Protein AF-A0A4S8ITF0-F1 (afdb_monomer_lite)

Foldseek 3Di:
DPDPPVVVVVVVVVVVVVVVVVVVVVVVVVVVVVVVVVVCVVVVVVPVDDPDPDPPVPPPD

InterPro domains:
  IPR004342 EXS, C-terminal [PF03124] (9-38)
  IPR004342 EXS, C-terminal [PS51380] (1-61)
  IPR052486 Phosphate transporter PHO1 [PTHR48477] (1-60)

pLDDT: mean 78.6, std 15.45, range [49.94, 96.5]

Organism: Musa balbisiana (NCBI:txid52838)

Secondary structure (DSSP, 8-state):
----HHHHHHHHHHHHHHHHHHHHHHHHHHHHHHHHHHHHHHTT---SSPPPTTGGGS---

Sequence (61 aa):
MPLSLGQVEHRLLDFLLASLEIVRRGHWNFYRLENEHLNNVGKFRAVKTVPLPFCELVSDD

Radius of gyration: 27.83 Å; chains: 1; bounding box: 41×12×91 Å

Structure (mmCIF, N/CA/C/O backbone):
data_AF-A0A4S8ITF0-F1
#
_entry.id   AF-A0A4S8ITF0-F1
#
loop_
_atom_site.group_PDB
_atom_site.id
_atom_site.type_symbol
_atom_site.label_atom_id
_atom_site.label_alt_id
_atom_site.label_comp_id
_atom_site.label_asym_id
_atom_site.label_entity_id
_atom_site.label_seq_id
_atom_site.pdbx_PDB_ins_code
_atom_site.Cartn_x
_atom_site.Cartn_y
_atom_site.Cartn_z
_atom_site.occupancy
_atom_site.B_iso_or_equiv
_atom_site.auth_seq_id
_atom_site.auth_comp_id
_atom_site.auth_asym_id
_atom_site.auth_atom_id
_atom_site.pdbx_PDB_model_num
ATOM 1 N N . MET A 1 1 ? -27.573 0.879 35.909 1.00 51.19 1 MET A N 1
ATOM 2 C CA . MET A 1 1 ? -27.027 -0.013 34.863 1.00 51.19 1 MET A CA 1
ATOM 3 C C . MET A 1 1 ? -25.599 0.434 34.587 1.00 51.19 1 MET A C 1
ATOM 5 O O . MET A 1 1 ? -25.453 1.517 34.032 1.00 51.19 1 MET A O 1
ATOM 9 N N . PRO A 1 2 ? -24.556 -0.280 35.044 1.00 51.41 2 PRO A N 1
ATOM 10 C CA . PRO A 1 2 ? -23.193 0.093 34.691 1.00 51.41 2 PRO A CA 1
ATOM 11 C C . PRO A 1 2 ? -23.007 -0.252 33.211 1.00 51.41 2 PRO A C 1
ATOM 13 O O . PRO A 1 2 ? -23.201 -1.396 32.803 1.00 51.41 2 PRO A O 1
ATOM 16 N N . LEU A 1 3 ? -22.767 0.769 32.391 1.00 60.19 3 LEU A N 1
ATOM 17 C CA . LEU A 1 3 ? -22.615 0.617 30.950 1.00 60.19 3 LEU A CA 1
ATOM 18 C C . LEU A 1 3 ? -21.409 -0.274 30.635 1.00 60.19 3 LEU A C 1
ATOM 20 O O . LEU A 1 3 ? -20.354 -0.150 31.256 1.00 60.19 3 LEU A O 1
ATOM 24 N N . SER A 1 4 ? -21.574 -1.152 29.647 1.00 62.41 4 SER A N 1
ATOM 25 C CA . SER A 1 4 ? -20.578 -2.113 29.177 1.00 62.41 4 SER A CA 1
ATOM 26 C C . SER A 1 4 ? -19.434 -1.450 28.396 1.00 62.41 4 SER A C 1
ATOM 28 O O . SER A 1 4 ? -19.213 -1.743 27.221 1.00 62.41 4 SER A O 1
ATOM 30 N N . LEU A 1 5 ? -18.672 -0.566 29.051 1.00 65.50 5 LEU A N 1
ATOM 31 C CA . LEU A 1 5 ? -17.515 0.126 28.463 1.00 65.50 5 LEU A CA 1
ATO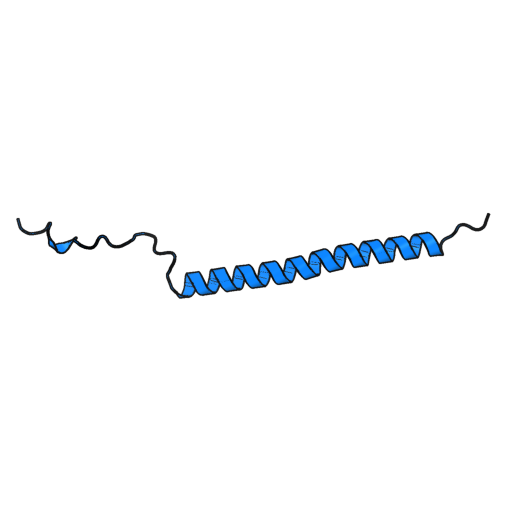M 32 C C . LEU A 1 5 ? -16.585 -0.846 27.706 1.00 65.50 5 LEU A C 1
ATOM 34 O O . LEU A 1 5 ? -16.222 -0.591 26.561 1.00 65.50 5 LEU A O 1
ATOM 38 N N . GLY A 1 6 ? -16.323 -2.023 28.287 1.00 69.50 6 GLY A N 1
ATOM 39 C CA . GLY A 1 6 ? -15.465 -3.044 27.675 1.00 69.50 6 GLY A CA 1
ATOM 40 C C . GLY A 1 6 ? -16.008 -3.666 26.379 1.00 69.50 6 GLY A C 1
ATOM 41 O O . GLY A 1 6 ? -15.228 -4.090 25.531 1.00 69.50 6 GLY A O 1
ATOM 42 N N . GLN A 1 7 ? -17.330 -3.697 26.157 1.00 73.88 7 GLN A N 1
ATOM 43 C CA . GLN A 1 7 ? -17.880 -4.177 24.877 1.00 73.88 7 GLN A CA 1
ATOM 44 C C . GLN A 1 7 ? -17.679 -3.163 23.750 1.00 73.88 7 GLN A C 1
ATOM 46 O O . GLN A 1 7 ? -17.549 -3.563 22.593 1.00 73.88 7 GLN A O 1
ATOM 51 N N . VAL A 1 8 ? -17.686 -1.865 24.064 1.00 80.19 8 VAL A N 1
ATOM 52 C CA . VAL A 1 8 ? -17.429 -0.810 23.077 1.00 80.19 8 VAL A CA 1
ATOM 53 C C . VAL A 1 8 ? -15.950 -0.812 22.693 1.00 80.19 8 VAL A C 1
ATOM 55 O O . VAL A 1 8 ? -15.639 -0.781 21.506 1.00 80.19 8 VAL A O 1
ATOM 58 N N . GLU A 1 9 ? -15.049 -0.952 23.668 1.00 83.12 9 GLU A N 1
ATOM 59 C CA . GLU A 1 9 ? -13.602 -1.059 23.433 1.00 83.12 9 GLU A CA 1
ATOM 60 C C . GLU A 1 9 ? -13.242 -2.241 22.524 1.00 83.12 9 GLU A C 1
ATOM 62 O O . GLU A 1 9 ? -12.520 -2.061 21.544 1.00 83.12 9 GLU A O 1
ATOM 67 N N . HIS A 1 10 ? -13.804 -3.428 22.775 1.00 86.56 10 HIS A N 1
ATOM 68 C CA . HIS A 1 10 ? -13.538 -4.606 21.943 1.00 86.56 10 HIS A CA 1
ATOM 69 C C . HIS A 1 10 ? -13.982 -4.401 20.489 1.00 86.56 10 HIS A C 1
ATOM 71 O O . HIS A 1 10 ? -13.241 -4.700 19.558 1.00 86.56 10 HIS A O 1
ATOM 77 N N . ARG A 1 11 ? -15.168 -3.817 20.278 1.00 88.50 11 ARG A N 1
ATOM 78 C CA . ARG A 1 11 ? -15.687 -3.526 18.930 1.00 88.50 11 ARG A CA 1
ATOM 79 C C . ARG A 1 11 ? -14.818 -2.518 18.179 1.00 88.50 11 ARG A C 1
ATOM 81 O O . ARG A 1 11 ? -14.670 -2.629 16.965 1.00 88.50 11 ARG A O 1
ATOM 88 N N . LEU A 1 12 ? -14.257 -1.536 18.886 1.00 92.06 12 LEU A N 1
ATOM 89 C CA . LEU A 1 12 ? -13.335 -0.564 18.299 1.00 92.06 12 LEU A CA 1
ATOM 90 C C . LEU A 1 12 ? -12.007 -1.219 17.913 1.00 92.06 12 LEU A C 1
ATOM 92 O O . LEU A 1 12 ? -11.510 -0.975 16.816 1.00 92.06 12 LEU A O 1
ATOM 96 N N . LEU A 1 13 ? -11.461 -2.079 18.775 1.00 93.00 13 LEU A N 1
ATOM 97 C CA . LEU A 1 13 ? -10.251 -2.844 18.473 1.00 93.00 13 LEU A CA 1
ATOM 98 C C . LEU A 1 13 ? -10.450 -3.754 17.257 1.00 93.00 13 LEU A C 1
ATOM 100 O O . LEU A 1 13 ? -9.607 -3.745 16.362 1.00 93.00 13 LEU A O 1
ATOM 104 N N . ASP A 1 14 ? -11.580 -4.459 17.175 1.00 93.38 14 ASP A N 1
ATOM 105 C CA . ASP A 1 14 ? -11.920 -5.311 16.029 1.00 93.38 14 ASP A CA 1
ATOM 106 C C . ASP A 1 14 ? -12.015 -4.500 14.728 1.00 93.38 14 ASP A C 1
ATOM 108 O O . ASP A 1 14 ? -11.480 -4.900 13.693 1.00 93.38 14 ASP A O 1
ATOM 112 N N . PHE A 1 15 ? -12.656 -3.329 14.777 1.00 95.06 15 PHE A N 1
ATOM 113 C CA . PHE A 1 15 ? -12.765 -2.431 13.627 1.00 95.06 15 PHE A CA 1
ATOM 114 C C . PHE A 1 15 ? -11.397 -1.913 13.158 1.00 95.06 15 PHE A C 1
ATOM 116 O O . PHE A 1 15 ? -11.117 -1.873 11.955 1.00 95.06 15 PHE A O 1
ATOM 123 N N . LEU A 1 16 ? -10.529 -1.535 14.099 1.00 95.81 16 LEU A N 1
ATOM 124 C CA . LEU A 1 16 ? -9.175 -1.070 13.803 1.00 95.81 16 LEU A CA 1
ATOM 125 C C . LEU A 1 16 ? -8.307 -2.193 13.227 1.00 95.81 16 LEU A C 1
ATOM 127 O O . LEU A 1 16 ? -7.625 -1.971 12.228 1.00 95.81 16 LEU A O 1
ATOM 131 N N . LEU A 1 17 ? -8.374 -3.399 13.795 1.00 95.00 17 LEU A N 1
ATOM 132 C CA . LEU A 1 17 ? -7.684 -4.588 13.282 1.00 95.00 17 LEU A CA 1
ATOM 133 C C . LEU A 1 17 ? -8.153 -4.948 11.869 1.00 95.00 17 LEU A C 1
ATOM 135 O O . LEU A 1 17 ? -7.321 -5.194 10.993 1.00 95.00 17 LEU A O 1
ATOM 139 N N . ALA A 1 18 ? -9.464 -4.921 11.619 1.00 95.44 18 ALA A N 1
ATOM 140 C CA . ALA A 1 18 ? -10.026 -5.166 10.293 1.00 95.44 18 ALA A CA 1
ATOM 141 C C . ALA A 1 18 ? -9.559 -4.113 9.273 1.00 95.44 18 ALA A C 1
ATOM 143 O O . ALA A 1 18 ? -9.133 -4.458 8.170 1.00 95.44 18 ALA A O 1
ATOM 144 N N . SER A 1 19 ? -9.576 -2.833 9.655 1.00 96.50 19 SER A N 1
ATOM 145 C CA . SER A 1 19 ? -9.100 -1.733 8.806 1.00 96.50 19 SER A CA 1
ATOM 146 C C . SER A 1 19 ? -7.600 -1.848 8.514 1.00 96.50 19 SER A C 1
ATOM 148 O O . SER A 1 19 ? -7.169 -1.678 7.371 1.00 96.50 19 SER A O 1
ATOM 150 N N . LEU A 1 20 ? -6.798 -2.198 9.523 1.00 95.94 20 LEU A N 1
ATOM 151 C CA . LEU A 1 20 ? -5.355 -2.387 9.392 1.00 95.94 20 LEU A CA 1
ATOM 152 C C . LEU A 1 20 ? -5.016 -3.566 8.471 1.00 95.94 20 LEU A C 1
ATOM 154 O O . LEU A 1 20 ? -4.100 -3.464 7.656 1.00 95.94 20 LEU A O 1
ATOM 158 N N . GLU A 1 21 ? -5.769 -4.662 8.544 1.00 95.75 21 GLU A N 1
ATOM 159 C CA . GLU A 1 21 ? -5.595 -5.820 7.663 1.00 95.75 21 GLU A CA 1
ATOM 160 C C . GLU A 1 21 ? -5.888 -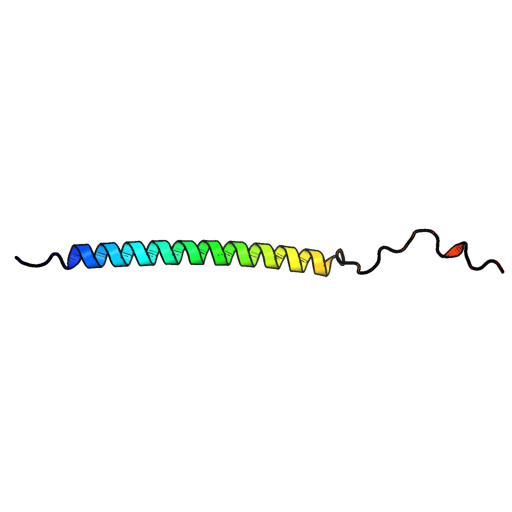5.473 6.194 1.00 95.75 21 GLU A C 1
ATOM 162 O O . GLU A 1 21 ? -5.154 -5.908 5.298 1.00 95.75 21 GLU A O 1
ATOM 167 N N . ILE A 1 22 ? -6.903 -4.637 5.931 1.00 95.88 22 ILE A N 1
ATOM 168 C CA . ILE A 1 22 ? -7.186 -4.114 4.583 1.00 95.88 22 ILE A CA 1
ATOM 169 C C . ILE A 1 22 ? -5.992 -3.303 4.074 1.00 95.88 22 ILE A C 1
ATOM 171 O O . ILE A 1 22 ? -5.502 -3.546 2.969 1.00 95.88 22 ILE A O 1
ATOM 175 N N . VAL A 1 23 ? -5.482 -2.382 4.894 1.00 96.00 23 VAL A N 1
ATOM 176 C CA . VAL A 1 23 ? -4.323 -1.550 4.546 1.00 96.00 23 VAL A CA 1
ATOM 177 C C . VAL A 1 23 ? -3.078 -2.406 4.306 1.00 96.00 23 VAL A C 1
ATOM 179 O O . VAL A 1 23 ? -2.360 -2.181 3.331 1.00 96.00 23 VAL A O 1
ATOM 182 N N . ARG A 1 24 ? -2.827 -3.424 5.132 1.00 95.69 24 ARG A N 1
ATOM 183 C CA . ARG A 1 24 ? -1.690 -4.343 4.982 1.00 95.69 24 ARG A CA 1
ATOM 184 C C . ARG A 1 24 ? -1.754 -5.121 3.663 1.00 95.69 24 ARG A C 1
ATOM 186 O O . ARG A 1 24 ? -0.743 -5.235 2.968 1.00 95.69 24 ARG A O 1
ATOM 193 N N . ARG A 1 25 ? -2.934 -5.634 3.288 1.00 94.94 25 ARG A N 1
ATOM 194 C CA . ARG A 1 25 ? -3.147 -6.309 1.990 1.00 94.94 25 ARG A CA 1
ATOM 195 C C . ARG A 1 25 ? -3.003 -5.343 0.817 1.00 94.94 25 ARG A C 1
ATOM 197 O O . ARG A 1 25 ? -2.402 -5.710 -0.192 1.00 94.94 25 ARG A O 1
ATOM 204 N N . GLY A 1 26 ? -3.520 -4.125 0.966 1.00 95.44 26 GLY A N 1
ATOM 205 C CA . GLY A 1 26 ? -3.398 -3.055 -0.021 1.00 95.44 26 GLY A CA 1
ATOM 206 C C . GLY A 1 26 ? -1.940 -2.708 -0.321 1.00 95.44 26 GLY A C 1
ATOM 207 O O . GLY A 1 26 ? -1.546 -2.734 -1.484 1.00 95.44 26 GLY A O 1
ATOM 208 N N . HIS A 1 27 ? -1.123 -2.494 0.717 1.00 95.56 27 HIS A N 1
ATOM 209 C CA . HIS A 1 27 ? 0.310 -2.211 0.569 1.00 95.56 27 HIS A CA 1
ATOM 210 C C . HIS A 1 27 ? 1.035 -3.307 -0.211 1.00 95.56 27 HIS A C 1
ATOM 212 O O . HIS A 1 27 ? 1.752 -3.017 -1.165 1.00 95.56 27 HIS A O 1
ATOM 218 N N . TRP A 1 28 ? 0.824 -4.574 0.153 1.00 93.62 28 TRP A N 1
ATOM 219 C CA . TRP A 1 28 ? 1.472 -5.684 -0.545 1.00 93.62 28 TRP A CA 1
ATOM 220 C C . TRP A 1 28 ? 1.066 -5.765 -2.021 1.00 93.62 28 TRP A C 1
ATOM 222 O O . TRP A 1 28 ? 1.911 -5.966 -2.893 1.00 93.62 28 TRP A O 1
ATOM 232 N N . ASN A 1 29 ? -0.223 -5.580 -2.314 1.00 91.62 29 ASN A N 1
ATOM 233 C CA . ASN A 1 29 ? -0.714 -5.602 -3.687 1.00 91.62 29 ASN A CA 1
ATOM 234 C C . ASN A 1 29 ? -0.128 -4.445 -4.517 1.00 91.62 29 ASN A C 1
ATOM 236 O O . ASN A 1 29 ? 0.294 -4.669 -5.650 1.00 91.62 29 ASN A O 1
ATOM 240 N N . PHE A 1 30 ? -0.025 -3.251 -3.925 1.00 94.44 30 PHE A N 1
ATOM 241 C CA . PHE A 1 30 ? 0.592 -2.085 -4.554 1.00 94.44 30 PHE A CA 1
ATOM 242 C C . PHE A 1 30 ? 2.069 -2.327 -4.881 1.00 94.44 30 PHE A C 1
ATOM 244 O O . PHE A 1 30 ? 2.464 -2.196 -6.036 1.00 94.44 30 PHE A O 1
ATOM 251 N N . TYR A 1 31 ? 2.871 -2.775 -3.908 1.00 93.81 31 TYR A N 1
ATOM 252 C CA . TYR A 1 31 ? 4.292 -3.055 -4.144 1.00 93.81 31 TYR A CA 1
ATOM 253 C C . TYR A 1 31 ? 4.516 -4.120 -5.220 1.00 93.81 31 TYR A C 1
ATOM 255 O O . TYR A 1 31 ? 5.427 -3.993 -6.035 1.00 93.81 31 TYR A O 1
ATOM 263 N N . ARG A 1 32 ? 3.676 -5.160 -5.258 1.00 93.81 32 ARG A N 1
ATOM 264 C CA . ARG A 1 32 ? 3.732 -6.191 -6.301 1.00 93.81 32 ARG A CA 1
ATOM 265 C C . ARG A 1 32 ? 3.450 -5.611 -7.689 1.00 93.81 32 ARG A C 1
ATOM 267 O O . ARG A 1 32 ? 4.170 -5.940 -8.629 1.00 93.81 32 ARG A O 1
ATOM 274 N N . LEU A 1 33 ? 2.416 -4.777 -7.804 1.00 92.88 33 LEU A N 1
ATOM 275 C CA . LEU A 1 33 ? 2.021 -4.147 -9.062 1.00 92.88 33 LEU A CA 1
ATOM 276 C C . LEU A 1 33 ? 3.110 -3.186 -9.562 1.00 92.88 33 LEU A C 1
ATOM 278 O O . LEU A 1 33 ? 3.516 -3.266 -10.716 1.00 92.88 33 LEU A O 1
ATOM 282 N N . GLU A 1 34 ? 3.643 -2.339 -8.682 1.00 92.19 34 GLU A N 1
ATOM 283 C CA . GLU A 1 34 ? 4.756 -1.436 -9.001 1.00 92.19 34 GLU A CA 1
ATOM 284 C C . GLU A 1 34 ? 6.011 -2.205 -9.432 1.00 92.19 34 GLU A C 1
ATOM 286 O O . GLU A 1 34 ? 6.647 -1.862 -10.428 1.00 92.19 34 GLU A O 1
ATOM 291 N N . ASN A 1 35 ? 6.341 -3.301 -8.743 1.00 89.75 35 ASN A N 1
ATOM 292 C CA . ASN A 1 35 ? 7.460 -4.160 -9.127 1.00 89.75 35 ASN A CA 1
ATOM 293 C C . ASN A 1 35 ? 7.269 -4.762 -10.532 1.00 89.75 35 ASN A C 1
ATOM 295 O O . ASN A 1 35 ? 8.224 -4.862 -11.305 1.00 89.75 35 ASN A O 1
ATOM 299 N N . GLU A 1 36 ? 6.039 -5.133 -10.891 1.00 89.25 36 GLU A N 1
ATOM 300 C CA . GLU A 1 36 ? 5.708 -5.5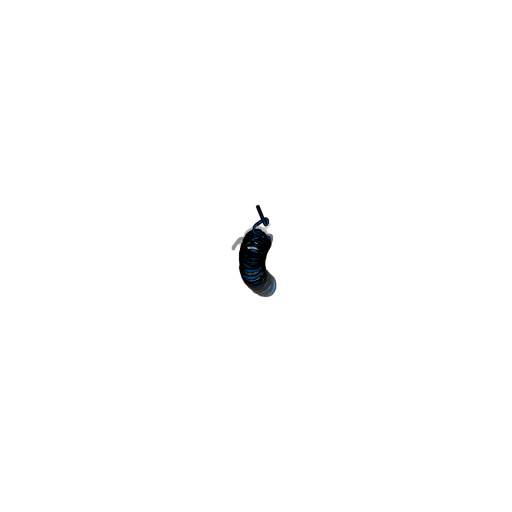94 -12.239 1.00 89.25 36 GLU A CA 1
ATOM 301 C C . GLU A 1 36 ? 5.812 -4.466 -13.279 1.00 89.25 36 GLU A C 1
ATOM 303 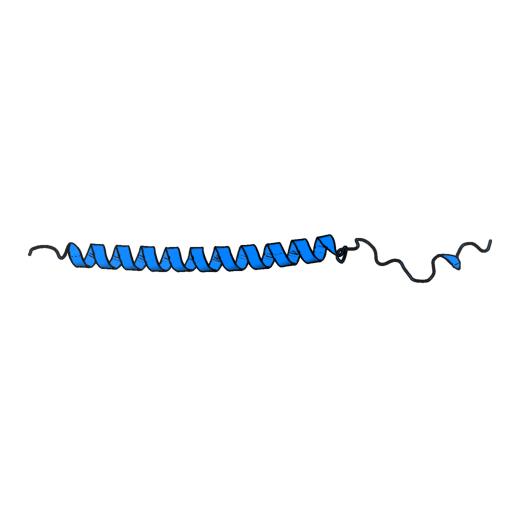O O . GLU A 1 36 ? 6.436 -4.665 -14.328 1.00 89.25 36 GLU A O 1
ATOM 308 N N . HIS A 1 37 ? 5.279 -3.275 -12.987 1.00 86.94 37 HIS A N 1
ATOM 309 C CA . HIS A 1 37 ? 5.394 -2.101 -13.857 1.00 86.94 37 HIS A CA 1
ATOM 310 C C . HIS A 1 37 ? 6.856 -1.720 -14.113 1.00 86.94 37 HIS A C 1
ATOM 312 O O . HIS A 1 37 ? 7.245 -1.577 -15.274 1.00 86.94 37 HIS A O 1
ATOM 318 N N . LEU A 1 38 ? 7.689 -1.635 -13.071 1.00 83.31 38 LEU A N 1
ATOM 319 C CA . LEU A 1 38 ? 9.116 -1.317 -13.193 1.00 83.31 38 LEU A CA 1
ATOM 320 C C . LEU A 1 38 ? 9.880 -2.376 -13.993 1.00 83.31 38 LEU A C 1
ATOM 322 O O . LEU A 1 38 ? 10.682 -2.033 -14.862 1.00 83.31 38 LEU A O 1
ATOM 326 N N . ASN A 1 39 ? 9.608 -3.662 -13.764 1.00 84.38 39 ASN A N 1
ATOM 327 C CA . ASN A 1 39 ? 10.228 -4.743 -14.532 1.00 84.38 39 ASN A CA 1
ATOM 328 C C . ASN A 1 39 ? 9.798 -4.731 -16.012 1.00 84.38 39 ASN A C 1
ATOM 330 O O . ASN A 1 39 ? 10.604 -5.039 -16.892 1.00 84.38 39 ASN A O 1
ATOM 334 N N . ASN A 1 40 ? 8.554 -4.351 -16.312 1.00 81.88 40 ASN A N 1
ATOM 335 C CA . ASN A 1 40 ? 8.072 -4.212 -17.688 1.00 81.88 40 ASN A CA 1
ATOM 336 C C . ASN A 1 40 ? 8.652 -2.972 -18.395 1.00 81.88 40 ASN A C 1
ATOM 338 O O . ASN A 1 40 ? 9.019 -3.063 -19.572 1.00 81.88 40 ASN A O 1
ATOM 342 N N . VAL A 1 41 ? 8.791 -1.847 -17.683 1.00 78.94 41 VAL A N 1
ATOM 343 C CA . VAL A 1 41 ? 9.443 -0.620 -18.176 1.00 78.94 41 VAL A CA 1
ATOM 344 C C . VAL A 1 41 ? 10.935 -0.854 -18.423 1.00 78.94 41 VAL A C 1
ATOM 346 O O . VAL A 1 41 ? 11.430 -0.523 -19.498 1.00 78.94 41 VAL A O 1
ATOM 349 N N . GLY A 1 42 ? 11.641 -1.499 -17.489 1.00 71.75 42 GLY A N 1
ATOM 350 C CA . GLY A 1 42 ? 13.075 -1.793 -17.610 1.00 71.75 42 GLY A CA 1
ATOM 351 C C . GLY A 1 42 ? 13.427 -2.766 -18.741 1.00 71.75 42 GLY A C 1
ATOM 352 O O . GLY A 1 42 ? 14.534 -2.727 -19.268 1.00 71.75 42 GLY A O 1
ATOM 353 N N . LYS A 1 43 ? 12.477 -3.609 -19.166 1.00 73.69 43 LYS A N 1
ATOM 354 C CA . LYS A 1 43 ? 12.611 -4.489 -20.343 1.00 73.69 43 LYS A CA 1
ATOM 355 C C . LYS A 1 43 ? 12.134 -3.836 -21.646 1.00 73.69 43 LYS A C 1
ATOM 357 O O . LYS A 1 43 ? 12.011 -4.538 -22.646 1.00 73.69 43 LYS A O 1
ATOM 362 N N . PHE A 1 44 ? 11.829 -2.533 -21.631 1.00 62.09 44 PHE A N 1
ATOM 363 C CA . PHE A 1 44 ? 11.339 -1.762 -22.779 1.00 62.09 44 PHE A CA 1
ATOM 364 C C . PHE A 1 44 ? 10.143 -2.413 -23.501 1.00 62.09 44 PHE A C 1
ATOM 366 O O . PHE A 1 44 ? 9.982 -2.255 -24.705 1.00 62.09 44 PHE A O 1
ATOM 373 N N . ARG A 1 45 ? 9.267 -3.142 -22.789 1.00 61.09 45 ARG A N 1
ATOM 374 C CA . ARG A 1 45 ? 8.083 -3.777 -23.411 1.00 61.09 45 ARG A CA 1
ATOM 375 C C . ARG A 1 45 ? 6.968 -2.784 -23.753 1.00 61.09 45 ARG A C 1
ATOM 377 O O . ARG A 1 45 ? 6.085 -3.115 -24.534 1.00 61.09 45 ARG A O 1
ATOM 384 N N . ALA A 1 46 ? 7.027 -1.565 -23.222 1.00 60.12 46 ALA A N 1
ATOM 385 C CA . ALA A 1 46 ? 6.187 -0.448 -23.641 1.00 60.12 46 ALA A CA 1
ATOM 386 C C . ALA A 1 46 ? 6.861 0.317 -24.796 1.00 60.12 46 ALA A C 1
ATOM 388 O O . ALA A 1 46 ? 7.235 1.481 -24.657 1.00 60.12 46 ALA A O 1
ATOM 389 N N . VAL A 1 47 ? 7.078 -0.351 -25.933 1.00 57.00 47 VAL A N 1
ATOM 390 C CA . VAL A 1 47 ? 7.564 0.327 -27.143 1.00 57.00 47 VAL A CA 1
ATOM 391 C C . VAL A 1 47 ? 6.395 1.119 -27.726 1.00 57.00 47 VAL A C 1
ATOM 393 O O . VAL A 1 47 ? 5.349 0.553 -28.032 1.00 57.00 47 VAL A O 1
ATOM 396 N N . LYS A 1 48 ? 6.555 2.439 -27.872 1.00 61.00 48 LYS A N 1
ATOM 397 C CA . LYS A 1 48 ? 5.508 3.338 -28.394 1.00 61.00 48 LYS A CA 1
ATOM 398 C C . LYS A 1 48 ? 5.145 3.047 -29.861 1.00 61.00 48 LYS A C 1
ATOM 400 O O . LYS A 1 48 ? 4.076 3.438 -30.311 1.00 61.00 48 LYS A O 1
ATOM 405 N N . THR A 1 49 ? 6.018 2.351 -30.587 1.00 62.34 49 THR A N 1
ATOM 406 C CA . THR A 1 49 ? 5.836 1.955 -31.987 1.00 62.34 49 THR A CA 1
ATOM 407 C C . THR A 1 49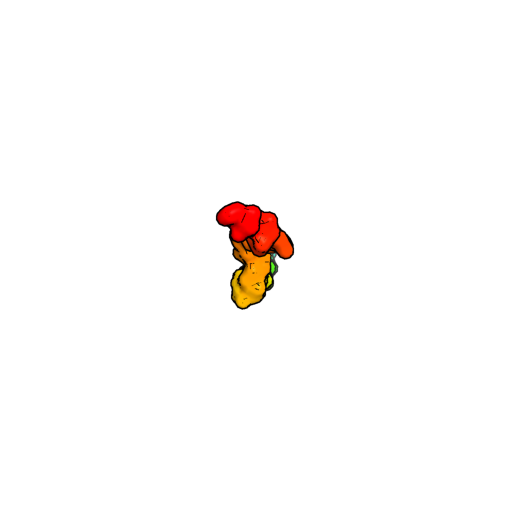 ? 6.521 0.615 -32.234 1.00 62.34 49 THR A C 1
ATOM 409 O O . THR A 1 49 ? 7.737 0.508 -32.086 1.00 62.34 49 THR A O 1
ATOM 412 N N . VAL A 1 50 ? 5.749 -0.405 -32.617 1.00 64.81 50 VAL A N 1
ATOM 413 C CA . VAL A 1 50 ? 6.294 -1.658 -33.159 1.00 64.81 50 VAL A CA 1
ATOM 414 C C . VAL A 1 50 ? 6.980 -1.318 -34.488 1.00 64.81 50 VAL A C 1
ATOM 416 O O . VAL A 1 50 ? 6.307 -0.767 -35.362 1.00 64.81 50 VAL A O 1
ATOM 419 N N . PRO A 1 51 ? 8.287 -1.583 -34.665 1.00 66.38 51 PRO A N 1
ATOM 420 C CA . PRO A 1 51 ? 8.935 -1.363 -35.951 1.00 66.38 51 PRO A CA 1
ATOM 421 C C . PRO A 1 51 ? 8.305 -2.311 -36.978 1.00 66.38 51 PRO A C 1
ATOM 423 O O . PRO A 1 51 ? 8.306 -3.528 -36.783 1.00 66.38 51 PRO A O 1
ATOM 426 N N . LEU A 1 52 ? 7.713 -1.755 -38.042 1.00 70.75 52 LEU A N 1
ATOM 427 C CA . LEU A 1 52 ? 7.184 -2.575 -39.127 1.00 70.75 52 LEU A CA 1
ATOM 428 C C . LEU A 1 52 ? 8.357 -3.263 -39.845 1.00 70.75 52 LEU A C 1
ATOM 430 O O . LEU A 1 52 ? 9.332 -2.590 -40.176 1.00 70.75 52 LEU A O 1
ATOM 434 N N . PRO A 1 53 ? 8.270 -4.575 -40.115 1.00 71.25 53 PRO A N 1
ATOM 435 C CA . PRO A 1 53 ? 9.397 -5.372 -40.600 1.00 71.25 53 PRO A CA 1
ATOM 436 C C . PRO A 1 53 ? 9.936 -5.039 -42.007 1.00 71.25 53 PRO A C 1
ATOM 438 O O . PRO A 1 53 ? 10.803 -5.763 -42.476 1.00 71.25 53 PRO A O 1
ATOM 441 N N . PHE A 1 54 ? 9.491 -3.970 -42.686 1.00 68.12 54 PHE A N 1
ATOM 442 C CA . PHE A 1 54 ? 9.843 -3.714 -44.094 1.00 68.12 54 PHE A CA 1
ATOM 443 C C . PHE A 1 54 ? 9.979 -2.225 -44.474 1.00 68.12 54 PHE A C 1
ATOM 445 O O . PHE A 1 54 ? 9.434 -1.801 -45.490 1.00 68.12 54 PHE A O 1
ATOM 452 N N . CYS A 1 55 ? 10.699 -1.403 -43.702 1.00 61.25 55 CYS A N 1
ATOM 453 C CA . CYS A 1 55 ? 10.999 -0.032 -44.159 1.00 61.25 55 CYS A CA 1
ATOM 454 C C . CYS A 1 55 ? 12.019 0.028 -45.314 1.00 61.25 55 CYS A C 1
ATOM 456 O O . CYS A 1 55 ? 12.042 1.020 -46.031 1.00 61.25 55 CYS A O 1
ATOM 458 N N . GLU A 1 56 ? 12.838 -1.008 -45.526 1.00 59.56 56 GLU A N 1
ATOM 459 C CA . GLU A 1 56 ? 13.908 -0.988 -46.543 1.00 59.56 56 GLU A CA 1
ATOM 460 C C . GLU A 1 56 ? 13.412 -1.165 -47.992 1.00 59.56 56 GLU A C 1
ATOM 462 O O . GLU A 1 56 ? 14.193 -1.009 -48.918 1.00 59.56 56 GLU A O 1
ATOM 467 N N . LEU A 1 57 ? 12.122 -1.448 -48.218 1.00 58.97 57 LEU A N 1
ATOM 468 C CA . LEU A 1 57 ? 11.564 -1.677 -49.563 1.00 58.97 57 LEU A CA 1
ATOM 469 C C . LEU A 1 57 ? 10.917 -0.429 -50.197 1.00 58.97 57 LEU A C 1
ATOM 471 O O . LEU A 1 57 ? 10.321 -0.537 -51.264 1.00 58.97 57 LEU A O 1
ATOM 475 N N . VAL A 1 58 ? 10.981 0.737 -49.541 1.00 58.25 58 VAL A N 1
ATOM 476 C CA . VAL A 1 58 ? 10.311 1.981 -49.994 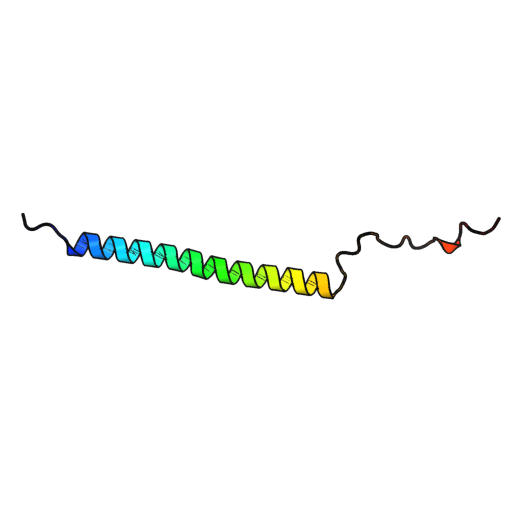1.00 58.25 58 VAL A CA 1
ATOM 477 C C . VAL A 1 58 ? 11.316 3.060 -50.436 1.00 58.25 58 VAL A C 1
ATOM 479 O O . VAL A 1 58 ? 10.941 4.203 -50.661 1.00 58.25 58 VAL A O 1
ATOM 482 N N . SER A 1 59 ? 12.598 2.724 -50.588 1.00 57.06 59 SER A N 1
ATOM 483 C CA . SER A 1 59 ? 13.634 3.681 -51.013 1.00 57.06 59 SER A CA 1
ATOM 484 C C . SER A 1 59 ? 14.419 3.251 -52.255 1.00 57.06 59 SER A C 1
ATOM 486 O O . SER A 1 59 ? 15.567 3.653 -52.403 1.00 57.06 59 SER A O 1
ATOM 488 N N . ASP A 1 60 ? 13.793 2.469 -53.137 1.00 58.16 60 ASP A N 1
ATOM 489 C CA . ASP A 1 60 ? 14.245 2.300 -54.523 1.00 58.16 60 ASP A CA 1
ATOM 490 C C . ASP A 1 60 ? 13.399 3.213 -55.434 1.00 58.16 60 ASP A C 1
ATOM 492 O O . ASP A 1 60 ? 12.453 2.756 -56.070 1.00 58.16 60 ASP A O 1
ATOM 496 N N . ASP A 1 61 ? 13.725 4.508 -55.440 1.00 49.94 61 ASP A N 1
ATOM 497 C CA . ASP A 1 61 ? 13.455 5.473 -56.523 1.00 49.94 61 ASP A CA 1
ATOM 498 C C . ASP A 1 61 ? 14.642 6.449 -56.623 1.00 49.94 61 ASP A C 1
ATOM 500 O O . ASP A 1 61 ? 15.012 7.049 -55.582 1.00 49.94 61 ASP A O 1
#